Protein AF-A0A6B3M837-F1 (afdb_monomer_lite)

pLDDT: mean 86.97, std 5.01, range [65.81, 92.25]

Secondary structure (DSSP, 8-state):
---EEEEEEE-SS-EEEEEE--TTS-HHHHHHHHHHHHHHHHHHHS--SSSS-SS-S--EEEE-SS-EEEE-

Sequence (72 aa):
MGFKLIEFNGESDHVHLLVEYPPRLSISTLVNHLKGVSSRMYRKQFQSPHPEHLWSPSYGSLLLPRSTRVKF

Radius of gyration: 12.74 Å; chains: 1; bounding box: 30×20×34 Å

Structure (mmCIF, N/CA/C/O backbone):
data_AF-A0A6B3M837-F1
#
_entry.id   AF-A0A6B3M837-F1
#
loop_
_atom_site.group_PDB
_atom_site.id
_atom_site.type_symbol
_atom_site.label_atom_id
_atom_site.label_alt_id
_atom_site.label_comp_id
_atom_site.label_asym_id
_atom_site.label_entity_id
_atom_site.label_seq_id
_atom_site.pdbx_PDB_ins_code
_atom_site.Cartn_x
_atom_site.Cartn_y
_atom_site.Cartn_z
_atom_site.occupancy
_atom_site.B_iso_or_equiv
_atom_site.auth_seq_id
_atom_site.auth_comp_id
_atom_site.auth_asym_id
_atom_site.auth_atom_id
_atom_site.pdbx_PDB_model_num
ATOM 1 N N . MET A 1 1 ? -2.970 -12.262 5.006 1.00 65.81 1 MET A N 1
ATOM 2 C CA . MET A 1 1 ? -3.395 -10.976 5.605 1.00 65.81 1 MET A CA 1
ATOM 3 C C . MET A 1 1 ? -4.883 -10.828 5.358 1.00 65.81 1 MET A C 1
ATOM 5 O O . MET A 1 1 ? -5.280 -10.927 4.207 1.00 65.81 1 MET A O 1
ATOM 9 N N . GLY A 1 2 ? -5.698 -10.662 6.399 1.00 81.06 2 GLY A N 1
ATOM 10 C CA . GLY A 1 2 ? -7.114 -10.337 6.222 1.00 81.06 2 GLY A CA 1
ATOM 11 C C . GLY A 1 2 ? -7.256 -8.829 6.072 1.00 81.06 2 GLY A C 1
ATOM 12 O O . GLY A 1 2 ? -7.076 -8.118 7.050 1.00 81.06 2 GLY A O 1
ATOM 13 N N . PHE A 1 3 ? -7.507 -8.345 4.863 1.00 85.75 3 PHE A N 1
ATOM 14 C CA . PHE A 1 3 ? -7.912 -6.967 4.593 1.00 85.75 3 PHE A CA 1
ATOM 15 C C . PHE A 1 3 ? -8.888 -6.987 3.421 1.00 85.75 3 PHE A C 1
ATOM 17 O O . PHE A 1 3 ? -8.851 -7.897 2.590 1.00 85.75 3 PHE A O 1
ATOM 24 N N . LYS A 1 4 ? -9.768 -5.997 3.367 1.00 89.00 4 LYS A N 1
ATOM 25 C CA . LYS A 1 4 ? -10.743 -5.821 2.303 1.00 89.00 4 LYS A CA 1
ATOM 26 C C . LYS A 1 4 ? -10.379 -4.571 1.520 1.00 89.00 4 LYS A C 1
ATOM 28 O O . LYS A 1 4 ? -10.270 -3.487 2.086 1.00 89.00 4 LYS A O 1
ATOM 33 N N . LEU A 1 5 ? -10.170 -4.737 0.220 1.00 89.25 5 LEU A N 1
ATOM 34 C CA . LEU A 1 5 ? -10.023 -3.620 -0.702 1.00 89.25 5 LEU A CA 1
ATOM 35 C C . LEU A 1 5 ? -11.422 -3.114 -1.066 1.00 89.25 5 LEU A C 1
ATOM 37 O O . LEU A 1 5 ? -12.233 -3.882 -1.579 1.00 89.25 5 LEU A O 1
ATOM 41 N N . ILE A 1 6 ? -11.708 -1.855 -0.747 1.00 91.44 6 ILE A N 1
ATOM 42 C CA . ILE A 1 6 ? -12.990 -1.203 -1.034 1.00 91.44 6 ILE A CA 1
ATOM 43 C C . ILE A 1 6 ? -12.910 -0.472 -2.374 1.00 91.44 6 ILE A C 1
ATOM 45 O O . ILE A 1 6 ? -13.779 -0.651 -3.217 1.00 91.44 6 ILE A O 1
ATOM 49 N N . GLU A 1 7 ? -11.855 0.320 -2.579 1.00 90.56 7 GLU A N 1
ATOM 50 C CA . GLU A 1 7 ? -11.640 1.087 -3.812 1.00 90.56 7 GLU A CA 1
ATOM 51 C C . GLU A 1 7 ? -10.180 1.012 -4.242 1.00 90.56 7 GLU A C 1
ATOM 53 O O . GLU A 1 7 ? -9.270 1.003 -3.409 1.00 90.56 7 GLU A O 1
ATOM 58 N N . PHE A 1 8 ? -9.968 1.021 -5.554 1.00 91.44 8 PHE A N 1
ATOM 59 C CA . PHE A 1 8 ? -8.659 1.123 -6.176 1.00 91.44 8 PHE A CA 1
ATOM 60 C C . PHE A 1 8 ? -8.741 2.103 -7.340 1.00 91.44 8 PHE A C 1
ATOM 62 O O . PHE A 1 8 ? -9.478 1.860 -8.291 1.00 91.44 8 PHE A O 1
ATOM 69 N N . ASN A 1 9 ? -7.986 3.194 -7.251 1.00 90.56 9 ASN A N 1
ATOM 70 C CA . ASN A 1 9 ? -7.879 4.199 -8.302 1.00 90.56 9 ASN A CA 1
ATOM 71 C C . ASN A 1 9 ? -6.401 4.427 -8.620 1.00 90.56 9 ASN A C 1
ATOM 73 O O . ASN A 1 9 ? -5.577 4.495 -7.709 1.00 90.56 9 ASN A O 1
ATOM 77 N N . GLY A 1 10 ? -6.061 4.532 -9.901 1.00 87.31 10 GLY A N 1
ATOM 78 C CA . GLY A 1 10 ? -4.703 4.805 -10.357 1.00 87.31 10 GLY A CA 1
ATOM 79 C C . GLY A 1 10 ? -4.663 6.091 -11.164 1.00 87.31 10 GLY A C 1
ATOM 80 O O . GLY A 1 10 ? -5.446 6.249 -12.093 1.00 87.31 10 GLY A O 1
ATOM 81 N N . GLU A 1 11 ? -3.746 6.975 -10.799 1.00 89.19 11 GLU A N 1
ATOM 82 C CA . GLU A 1 11 ? -3.339 8.132 -11.589 1.00 89.19 11 GLU A CA 1
ATOM 83 C C . GLU A 1 11 ? -2.068 7.788 -12.378 1.00 89.19 11 GLU A C 1
ATOM 85 O O . GLU A 1 11 ? -1.447 6.741 -12.174 1.00 89.19 11 GLU A O 1
ATOM 90 N N . SER A 1 12 ? -1.650 8.679 -13.277 1.00 84.00 12 SER A N 1
ATOM 91 C CA . SER A 1 12 ? -0.443 8.478 -14.093 1.00 84.00 12 SER A CA 1
ATOM 92 C C . SER A 1 12 ? 0.851 8.350 -13.280 1.00 84.00 12 SER A C 1
ATOM 94 O O . SER A 1 12 ? 1.809 7.746 -13.754 1.00 84.00 12 SER A O 1
ATOM 96 N N . ASP A 1 13 ? 0.896 8.927 -12.078 1.00 86.06 13 ASP A N 1
ATOM 97 C CA . ASP A 1 13 ? 2.089 9.034 -11.232 1.00 86.06 13 ASP A CA 1
ATOM 98 C C . ASP A 1 13 ? 1.951 8.334 -9.866 1.00 86.06 13 ASP A C 1
ATOM 100 O O . ASP A 1 13 ? 2.953 8.170 -9.172 1.00 86.06 13 ASP A O 1
ATOM 104 N N . HIS A 1 14 ? 0.744 7.921 -9.459 1.00 87.56 14 HIS A N 1
ATOM 105 C CA . HIS A 1 14 ? 0.509 7.289 -8.155 1.00 87.56 14 HIS A CA 1
ATOM 106 C C . HIS A 1 14 ? -0.803 6.494 -8.098 1.00 87.56 14 HIS A C 1
ATOM 108 O O . HIS A 1 14 ? -1.708 6.689 -8.904 1.00 87.56 14 HIS A O 1
ATOM 114 N N . VAL A 1 15 ? -0.954 5.627 -7.096 1.00 90.44 15 VAL A N 1
ATOM 115 C CA . VAL A 1 15 ? -2.179 4.847 -6.857 1.00 90.44 15 VAL A CA 1
ATOM 116 C C . VAL A 1 15 ? -2.806 5.167 -5.503 1.00 90.44 15 VAL A C 1
ATOM 118 O O . VAL A 1 15 ? -2.120 5.428 -4.516 1.00 90.44 15 VAL A O 1
ATOM 121 N N . HIS A 1 16 ? -4.137 5.123 -5.448 1.00 91.50 16 HIS A N 1
ATOM 122 C CA . HIS A 1 16 ? -4.961 5.281 -4.251 1.00 91.50 16 HIS A CA 1
ATOM 123 C C . HIS A 1 16 ? -5.708 3.984 -3.963 1.00 91.50 16 HIS A C 1
ATOM 125 O O . HIS A 1 16 ? -6.446 3.469 -4.801 1.00 91.50 16 HIS A O 1
ATOM 131 N N . LEU A 1 17 ? -5.573 3.490 -2.739 1.00 92.06 17 LEU A N 1
ATOM 132 C CA . LEU A 1 17 ? -6.267 2.307 -2.248 1.00 92.06 17 LEU A CA 1
ATOM 133 C C . LEU A 1 17 ? -7.114 2.693 -1.039 1.00 92.06 17 LEU A C 1
ATOM 135 O O . LEU A 1 17 ? -6.606 3.286 -0.089 1.00 92.06 17 LEU A O 1
ATOM 139 N N . LEU A 1 18 ? -8.390 2.325 -1.041 1.00 92.25 18 LEU A N 1
ATOM 140 C CA . LEU A 1 18 ? -9.243 2.392 0.141 1.00 92.25 18 LEU A CA 1
ATOM 141 C C . LEU A 1 18 ? -9.353 0.991 0.732 1.00 92.25 18 LEU A C 1
ATOM 143 O O . LEU A 1 18 ? -9.911 0.096 0.100 1.00 92.25 18 LEU A O 1
ATOM 147 N N . VAL A 1 19 ? -8.811 0.793 1.932 1.00 90.56 19 VAL A N 1
ATOM 148 C CA . VAL A 1 19 ? -8.734 -0.526 2.567 1.00 90.56 19 VAL A CA 1
ATOM 149 C C . VAL A 1 19 ? -9.370 -0.533 3.952 1.00 90.56 19 VAL A C 1
ATOM 151 O O . VAL A 1 19 ? -9.175 0.368 4.769 1.00 90.56 19 VAL A O 1
ATOM 154 N N . GLU A 1 20 ? -10.105 -1.601 4.223 1.00 90.81 20 GLU A N 1
ATOM 155 C CA . GLU A 1 20 ? -10.567 -2.005 5.547 1.00 90.81 20 GLU A CA 1
ATOM 156 C C . GLU A 1 20 ? -9.639 -3.109 6.058 1.00 90.81 20 GLU A C 1
ATOM 158 O O . GLU A 1 20 ? -9.456 -4.134 5.400 1.00 90.81 20 GLU A O 1
ATOM 163 N N . TYR A 1 21 ? -9.025 -2.923 7.223 1.00 87.25 21 TYR A N 1
ATOM 164 C CA . TYR A 1 21 ? -8.128 -3.919 7.805 1.00 87.25 21 TYR A CA 1
ATOM 165 C C . TYR A 1 21 ? -8.296 -3.984 9.333 1.00 87.25 21 TYR A C 1
ATOM 167 O O . TYR A 1 21 ? -8.704 -3.001 9.954 1.00 87.25 21 TYR A O 1
ATOM 175 N N . PRO A 1 22 ? -7.998 -5.134 9.967 1.00 86.38 22 PRO A N 1
ATOM 176 C CA . PRO A 1 22 ? -8.059 -5.273 11.415 1.00 86.38 22 PRO A CA 1
ATOM 177 C C . PRO A 1 22 ? -7.051 -4.344 12.101 1.00 86.38 22 PRO A C 1
ATOM 179 O O . PRO A 1 22 ? -5.897 -4.310 11.678 1.00 86.38 22 PRO A O 1
ATOM 182 N N . PRO A 1 23 ? -7.392 -3.702 13.232 1.00 81.56 23 PRO A N 1
ATOM 183 C CA . PRO A 1 23 ? -6.503 -2.752 13.916 1.00 81.56 23 PRO A CA 1
ATOM 184 C C . PRO A 1 23 ? -5.195 -3.377 14.433 1.00 81.56 23 PRO A C 1
ATOM 186 O O . PRO A 1 23 ? -4.254 -2.664 14.761 1.00 81.56 23 PRO A O 1
ATOM 189 N N . ARG A 1 24 ? -5.111 -4.714 14.492 1.00 85.12 24 ARG A N 1
ATOM 190 C CA . ARG A 1 24 ? -3.883 -5.452 14.834 1.00 85.12 24 ARG A CA 1
ATOM 191 C C . ARG A 1 24 ? -2.851 -5.481 13.701 1.00 85.12 24 ARG A C 1
ATOM 193 O O . ARG A 1 24 ? -1.706 -5.846 13.944 1.00 85.12 24 ARG A O 1
ATOM 200 N N . LEU A 1 25 ? -3.249 -5.165 12.469 1.00 85.12 25 LEU A N 1
ATOM 201 C CA . LEU A 1 25 ? -2.357 -5.126 11.316 1.00 85.12 25 LEU A CA 1
ATOM 202 C C . LEU A 1 25 ? -1.819 -3.701 11.146 1.00 85.12 25 LEU A C 1
ATOM 204 O O . LEU A 1 25 ? -2.593 -2.751 11.051 1.00 85.12 25 LEU A O 1
ATOM 208 N N . SER A 1 26 ? -0.499 -3.550 11.061 1.00 88.75 26 SER A N 1
ATOM 209 C CA . SER A 1 26 ? 0.099 -2.252 10.745 1.00 88.75 26 SER A CA 1
ATOM 210 C C . SER A 1 26 ? -0.153 -1.869 9.285 1.00 88.75 26 SER A C 1
ATOM 212 O O . SER A 1 26 ? 0.084 -2.673 8.375 1.00 88.75 26 SER A O 1
ATOM 214 N N . ILE A 1 27 ? -0.542 -0.608 9.060 1.00 87.50 27 ILE A N 1
ATOM 215 C CA . ILE A 1 27 ? -0.655 -0.010 7.721 1.00 87.50 27 ILE A CA 1
ATOM 216 C C . ILE A 1 27 ? 0.671 -0.157 6.976 1.00 87.50 27 ILE A C 1
ATOM 218 O O . ILE A 1 27 ? 0.678 -0.587 5.828 1.00 87.50 27 ILE A O 1
ATOM 222 N N . SER A 1 28 ? 1.801 0.126 7.630 1.00 88.88 28 SER A N 1
ATOM 223 C CA . SER A 1 28 ? 3.119 0.068 6.988 1.00 88.88 28 SER A CA 1
ATOM 224 C C . SER A 1 28 ? 3.424 -1.319 6.421 1.00 88.88 28 SER A C 1
ATOM 226 O O . SER A 1 28 ? 3.913 -1.4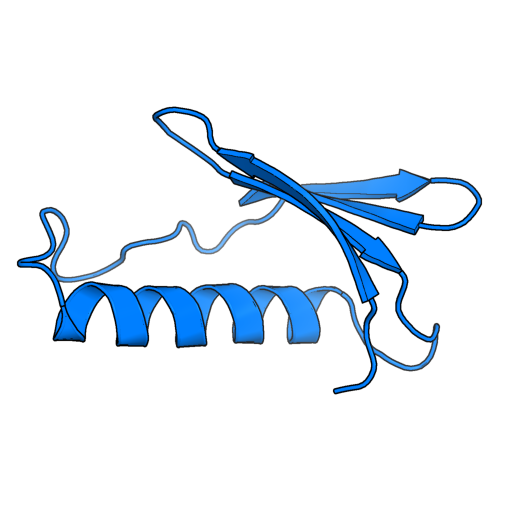38 5.299 1.00 88.88 28 SER A O 1
ATOM 228 N N . THR A 1 29 ? 3.077 -2.380 7.153 1.00 89.88 29 THR A N 1
ATOM 229 C CA . THR A 1 29 ? 3.259 -3.763 6.702 1.00 89.88 29 THR A CA 1
ATOM 230 C C . THR A 1 29 ? 2.365 -4.075 5.504 1.00 89.88 29 THR A C 1
ATOM 232 O O . THR A 1 29 ? 2.830 -4.702 4.553 1.00 89.88 29 THR A O 1
ATOM 235 N N . LEU A 1 30 ? 1.110 -3.612 5.519 1.00 89.00 30 LEU A N 1
ATOM 236 C CA . LEU A 1 30 ? 0.188 -3.766 4.394 1.00 89.00 30 LEU A CA 1
ATOM 237 C C . LEU A 1 30 ? 0.718 -3.048 3.145 1.00 89.00 30 LEU A C 1
ATOM 239 O O . LEU A 1 30 ? 0.814 -3.663 2.086 1.00 89.00 30 LEU A O 1
ATOM 243 N N . VAL A 1 31 ? 1.127 -1.782 3.274 1.00 90.75 31 VAL A N 1
ATOM 244 C CA . VAL A 1 31 ? 1.671 -0.990 2.160 1.00 90.75 31 VAL A CA 1
ATOM 245 C C . VAL A 1 31 ? 2.941 -1.617 1.598 1.00 90.75 31 VAL A C 1
ATOM 247 O O . VAL A 1 31 ? 3.050 -1.786 0.386 1.00 90.75 31 VAL A O 1
ATOM 250 N N . ASN A 1 32 ? 3.879 -2.020 2.455 1.00 91.19 32 ASN A N 1
ATOM 251 C CA . ASN A 1 32 ? 5.123 -2.653 2.017 1.00 91.19 32 ASN A CA 1
ATOM 252 C C . ASN A 1 32 ? 4.859 -3.957 1.262 1.00 91.19 32 ASN A C 1
ATOM 254 O O . ASN A 1 32 ? 5.473 -4.213 0.226 1.00 91.19 32 ASN A O 1
ATOM 258 N N . HIS A 1 33 ? 3.907 -4.761 1.740 1.00 90.75 33 HIS A N 1
ATOM 259 C CA . HIS A 1 33 ? 3.515 -5.985 1.058 1.00 90.75 33 HIS A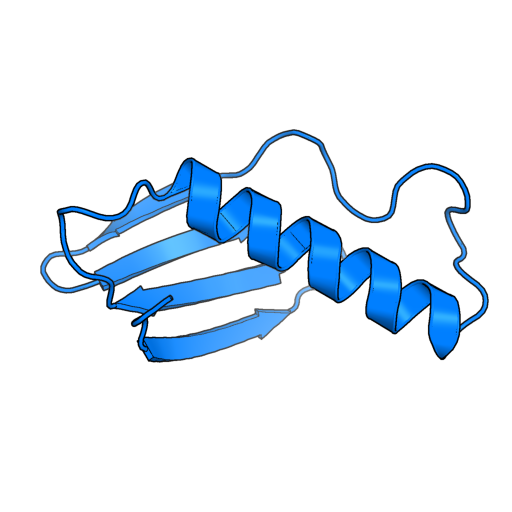 CA 1
ATOM 260 C C . HIS A 1 33 ? 2.866 -5.692 -0.304 1.00 90.75 33 HIS A C 1
ATOM 262 O O . HIS A 1 33 ? 3.226 -6.319 -1.300 1.00 90.75 33 HIS A O 1
ATOM 268 N N . LEU A 1 34 ? 1.962 -4.708 -0.380 1.00 90.19 34 LEU A N 1
ATOM 269 C CA . LEU A 1 34 ? 1.316 -4.301 -1.631 1.00 90.19 34 LEU A CA 1
ATOM 270 C C . LEU A 1 34 ? 2.331 -3.776 -2.652 1.00 90.19 34 LEU A C 1
ATOM 272 O O . LEU A 1 34 ? 2.344 -4.250 -3.788 1.00 90.19 34 LEU A O 1
ATOM 276 N N . LYS A 1 35 ? 3.230 -2.870 -2.253 1.00 90.69 35 LYS A N 1
ATOM 277 C CA . LYS A 1 35 ? 4.309 -2.347 -3.108 1.00 90.69 35 LYS A CA 1
ATOM 278 C C . LYS A 1 35 ? 5.249 -3.449 -3.591 1.00 90.69 35 LYS A C 1
ATOM 280 O O . LYS A 1 35 ? 5.596 -3.500 -4.769 1.00 90.69 35 LYS A O 1
ATOM 285 N N . GLY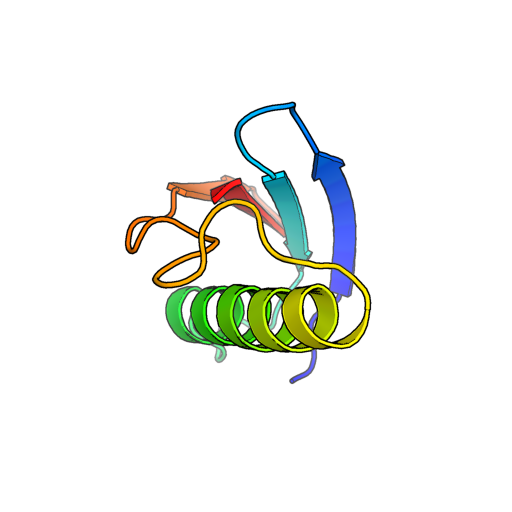 A 1 36 ? 5.646 -4.352 -2.695 1.00 91.25 36 GLY A N 1
ATOM 286 C CA . GLY A 1 36 ? 6.559 -5.448 -3.013 1.00 91.25 36 GLY A CA 1
ATOM 287 C C . GLY A 1 36 ? 5.954 -6.455 -3.992 1.00 91.25 36 GLY A C 1
ATOM 288 O O . GLY A 1 36 ? 6.572 -6.782 -5.007 1.00 91.25 36 GLY A O 1
ATOM 289 N N . VAL A 1 37 ? 4.730 -6.924 -3.723 1.00 91.19 37 VAL A N 1
ATOM 290 C CA . VAL A 1 37 ? 4.039 -7.891 -4.591 1.00 91.19 37 VAL A CA 1
ATOM 291 C C . VAL A 1 37 ? 3.702 -7.271 -5.943 1.00 91.19 37 VAL A C 1
ATOM 293 O O . VAL A 1 37 ? 3.964 -7.906 -6.962 1.00 91.19 37 VAL A O 1
ATOM 296 N N . SER A 1 38 ? 3.188 -6.039 -5.973 1.00 89.38 38 SER A N 1
ATOM 297 C CA . SER A 1 38 ? 2.880 -5.348 -7.233 1.00 89.38 38 SER A CA 1
ATOM 298 C C . SER A 1 38 ? 4.134 -5.117 -8.075 1.00 89.38 38 SER A C 1
ATOM 300 O O . SER A 1 38 ? 4.128 -5.468 -9.248 1.00 89.38 38 SER A O 1
ATOM 302 N N . SER A 1 39 ? 5.240 -4.653 -7.480 1.00 89.50 39 SER A N 1
ATOM 303 C CA . SER A 1 39 ? 6.523 -4.500 -8.181 1.00 89.50 39 SER A CA 1
ATOM 304 C C . SER A 1 39 ? 7.023 -5.827 -8.754 1.00 89.50 39 SER A C 1
ATOM 306 O O . SER A 1 39 ? 7.397 -5.911 -9.925 1.00 89.50 39 SER A O 1
ATOM 308 N N . ARG A 1 40 ? 6.956 -6.910 -7.967 1.00 90.00 40 ARG A N 1
ATOM 309 C CA . ARG A 1 40 ? 7.357 -8.247 -8.426 1.00 90.00 40 ARG A CA 1
ATOM 310 C C . ARG A 1 40 ? 6.474 -8.764 -9.561 1.00 90.00 40 ARG A C 1
ATOM 312 O O . ARG A 1 40 ? 7.000 -9.369 -10.489 1.00 90.00 40 ARG A O 1
ATOM 319 N N . MET A 1 41 ? 5.157 -8.585 -9.476 1.00 90.19 41 MET A N 1
ATOM 320 C CA . MET A 1 41 ? 4.218 -9.021 -10.516 1.00 90.19 41 MET A CA 1
ATOM 321 C C . MET A 1 41 ? 4.390 -8.204 -11.795 1.00 90.19 41 MET A C 1
ATOM 323 O O . MET A 1 41 ? 4.488 -8.783 -12.873 1.00 90.19 41 MET A O 1
ATOM 327 N N . TYR A 1 42 ? 4.526 -6.885 -11.664 1.00 88.44 42 TYR A N 1
ATOM 328 C CA . TYR A 1 42 ? 4.743 -5.982 -12.785 1.00 88.44 42 TYR A CA 1
ATOM 329 C C . TYR A 1 42 ? 6.019 -6.342 -13.552 1.00 88.44 42 TYR A C 1
ATOM 331 O O . TYR A 1 42 ? 5.962 -6.568 -14.753 1.00 88.44 42 TYR A O 1
ATOM 339 N N . ARG A 1 43 ? 7.144 -6.542 -12.850 1.00 88.38 43 ARG A N 1
ATOM 340 C CA . ARG A 1 43 ? 8.424 -6.96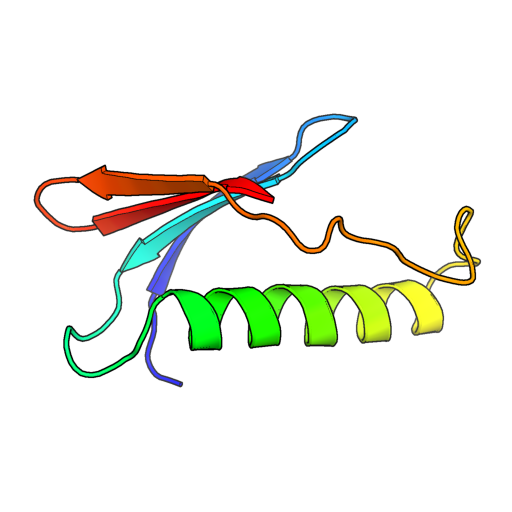0 -13.458 1.00 88.38 43 ARG A CA 1
ATOM 341 C C . ARG A 1 43 ? 8.384 -8.325 -14.147 1.00 88.38 43 ARG A C 1
ATOM 343 O O . ARG A 1 43 ? 9.238 -8.604 -14.978 1.00 88.38 43 ARG A O 1
ATOM 350 N N . LYS A 1 44 ? 7.448 -9.203 -13.772 1.00 89.38 44 LYS A N 1
ATOM 351 C CA . LYS A 1 44 ? 7.275 -10.509 -14.425 1.00 89.38 44 LYS A CA 1
ATOM 352 C C . LYS A 1 44 ? 6.493 -10.416 -15.731 1.00 89.38 44 LYS A C 1
ATOM 354 O O . LYS A 1 44 ? 6.696 -11.258 -16.595 1.00 89.38 44 LYS A O 1
ATOM 359 N N . GLN A 1 45 ? 5.569 -9.464 -15.833 1.00 89.31 45 GLN A N 1
ATOM 360 C CA . GLN A 1 45 ? 4.647 -9.346 -16.965 1.00 89.31 45 GLN A CA 1
ATOM 361 C C . GLN A 1 45 ? 5.0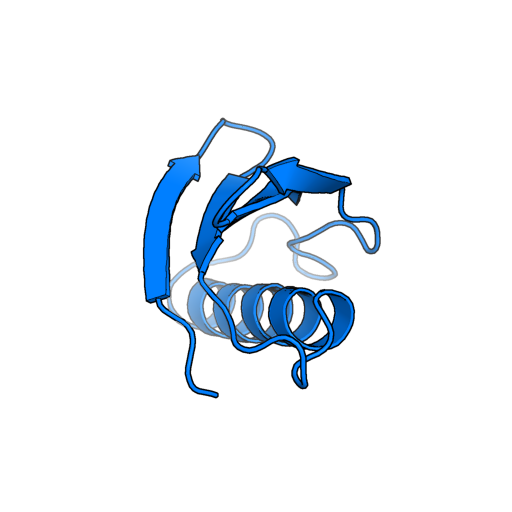57 -8.256 -17.957 1.00 89.31 45 GLN A C 1
ATOM 363 O O . GLN A 1 45 ? 4.733 -8.358 -19.135 1.00 89.31 45 GLN A O 1
ATOM 368 N N . PHE A 1 46 ? 5.779 -7.236 -17.496 1.00 84.88 46 PHE A N 1
ATOM 369 C CA . PHE A 1 46 ? 6.136 -6.061 -18.276 1.00 84.88 46 PHE A CA 1
ATOM 370 C C . PHE A 1 46 ? 7.612 -5.717 -18.101 1.00 84.88 46 PHE A C 1
ATOM 372 O O . PHE A 1 46 ? 8.208 -5.916 -17.038 1.00 84.88 46 PHE A O 1
ATOM 379 N N . GLN A 1 47 ? 8.198 -5.152 -19.153 1.00 79.62 47 GLN A N 1
ATOM 380 C CA . GLN A 1 47 ? 9.540 -4.597 -19.094 1.00 79.62 47 GLN A CA 1
ATOM 381 C C . GLN A 1 47 ? 9.463 -3.261 -18.350 1.00 79.62 47 GLN A C 1
ATOM 383 O O . GLN A 1 47 ? 8.881 -2.298 -18.844 1.00 79.62 47 GLN A O 1
ATOM 388 N N . SER A 1 48 ? 9.966 -3.238 -17.113 1.00 74.06 48 SER A N 1
ATOM 389 C CA . SER A 1 48 ? 9.818 -2.065 -16.252 1.00 74.06 48 SER A CA 1
ATOM 390 C C . SER A 1 48 ? 10.577 -0.869 -16.832 1.00 74.06 48 SER A C 1
ATOM 392 O O . SER A 1 48 ? 11.781 -1.004 -17.062 1.00 74.06 48 SER A O 1
ATOM 394 N N . PRO A 1 49 ? 9.938 0.306 -16.998 1.00 75.00 49 PRO A N 1
ATOM 395 C CA . PRO A 1 49 ? 10.643 1.523 -17.401 1.00 75.00 49 PRO A CA 1
ATOM 396 C C . PRO A 1 49 ? 11.648 1.976 -16.329 1.00 75.00 49 PRO A C 1
ATOM 398 O O . PRO A 1 49 ? 12.648 2.608 -16.647 1.00 75.00 49 PRO A O 1
ATOM 401 N N . HIS A 1 50 ? 11.414 1.592 -15.067 1.00 79.25 50 HIS A N 1
ATOM 402 C CA . HIS A 1 50 ? 12.307 1.841 -13.938 1.00 79.25 50 HIS A C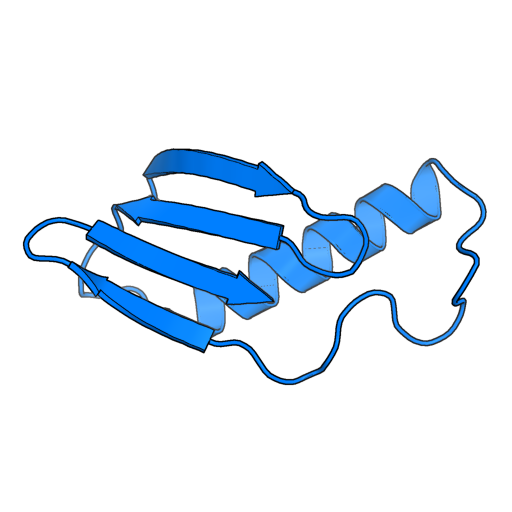A 1
ATOM 403 C C . HIS A 1 50 ? 12.797 0.497 -13.366 1.00 79.25 50 HIS A C 1
ATOM 405 O O . HIS A 1 50 ? 12.067 -0.162 -12.612 1.00 79.25 50 HIS A O 1
ATOM 411 N N . PRO A 1 51 ? 13.996 0.023 -13.750 1.00 71.88 51 PRO A N 1
ATOM 412 C CA . PRO A 1 51 ? 14.484 -1.298 -13.352 1.00 71.88 51 PRO A CA 1
ATOM 413 C C . PRO A 1 51 ? 14.819 -1.382 -11.855 1.00 71.88 51 PRO A C 1
ATOM 415 O O . PRO A 1 51 ? 14.614 -2.431 -11.243 1.00 71.88 51 PRO A O 1
ATOM 418 N N . GLU A 1 52 ? 15.251 -0.278 -11.239 1.00 78.88 52 GLU A N 1
ATOM 419 C CA . GLU A 1 52 ? 15.666 -0.260 -9.831 1.00 78.88 52 GLU A CA 1
ATOM 420 C C . GLU A 1 52 ? 14.472 -0.226 -8.868 1.00 78.88 52 GLU A C 1
ATOM 422 O O . GLU A 1 52 ? 14.321 -1.126 -8.035 1.00 78.88 52 GLU A O 1
ATOM 427 N N . HIS A 1 53 ? 13.550 0.731 -9.036 1.00 80.38 53 HIS A N 1
ATOM 428 C CA . HIS A 1 53 ? 12.400 0.921 -8.145 1.00 80.38 53 HIS A CA 1
ATOM 429 C C . HIS A 1 53 ? 11.135 1.327 -8.913 1.00 80.38 53 HIS A C 1
ATOM 431 O O . HIS A 1 53 ? 11.156 2.288 -9.671 1.00 80.38 53 HIS A O 1
ATOM 437 N N . LEU A 1 54 ? 10.028 0.601 -8.695 1.00 86.19 54 LEU A N 1
ATOM 438 C CA . LEU A 1 54 ? 8.712 0.946 -9.261 1.00 86.19 54 LEU A CA 1
ATOM 439 C C . LEU A 1 54 ? 7.961 1.975 -8.400 1.00 86.19 54 LEU A C 1
ATOM 441 O O . LEU A 1 54 ? 7.271 2.832 -8.932 1.00 86.19 54 LEU A O 1
ATOM 445 N N . TRP A 1 55 ? 8.098 1.879 -7.075 1.00 88.31 55 TRP A N 1
ATOM 446 C CA . TRP A 1 55 ? 7.396 2.724 -6.109 1.00 88.31 55 TRP A CA 1
ATOM 447 C C . TRP A 1 55 ? 8.387 3.545 -5.294 1.00 88.31 55 TRP A C 1
ATOM 449 O O . TRP A 1 55 ? 9.453 3.039 -4.929 1.00 88.31 55 TRP A O 1
ATOM 459 N N . SER A 1 56 ? 8.003 4.766 -4.922 1.00 86.56 56 SER A N 1
ATOM 460 C CA . SER A 1 56 ? 8.743 5.552 -3.934 1.00 86.56 56 SER A CA 1
ATOM 461 C C . SER A 1 56 ? 8.730 4.867 -2.555 1.00 86.56 56 SER A C 1
ATOM 463 O O . SER A 1 56 ? 7.775 4.156 -2.216 1.00 86.56 56 SER A O 1
ATOM 465 N N . PRO A 1 57 ? 9.760 5.076 -1.715 1.00 87.06 57 PRO A N 1
ATOM 466 C CA . PRO A 1 57 ? 9.808 4.501 -0.368 1.00 87.06 57 PRO A CA 1
ATOM 467 C C . PRO A 1 57 ? 8.731 5.084 0.563 1.00 87.06 57 PRO A C 1
ATOM 469 O O . PRO A 1 57 ? 8.279 4.414 1.490 1.00 87.06 57 PRO A O 1
ATOM 472 N N . SER A 1 58 ? 8.264 6.303 0.293 1.00 88.81 58 SER A N 1
ATOM 473 C CA . SER A 1 58 ? 7.215 6.989 1.047 1.00 88.81 58 SER A CA 1
ATOM 474 C C . SER A 1 58 ? 5.807 6.531 0.657 1.00 88.81 58 SER A C 1
ATOM 476 O O . SER A 1 58 ? 5.562 6.046 -0.446 1.00 88.81 58 SER A O 1
ATOM 478 N N . TYR A 1 59 ? 4.858 6.665 1.580 1.00 91.38 59 TYR A N 1
ATOM 479 C CA . TYR A 1 59 ? 3.429 6.505 1.314 1.00 91.38 59 TYR A CA 1
ATOM 480 C C . TYR A 1 59 ? 2.646 7.526 2.140 1.00 91.38 59 TYR A C 1
ATOM 482 O O . TYR A 1 59 ? 3.090 7.938 3.211 1.00 91.38 59 TYR A O 1
ATOM 490 N N . GLY A 1 60 ? 1.485 7.933 1.636 1.00 89.00 60 GLY A N 1
ATOM 491 C CA . GLY A 1 60 ? 0.512 8.731 2.371 1.00 89.00 60 GLY A CA 1
ATOM 492 C C . GLY A 1 60 ? -0.592 7.839 2.924 1.00 89.00 60 GLY A C 1
ATOM 493 O O . GLY A 1 60 ? -1.044 6.917 2.246 1.00 89.00 60 GLY A O 1
ATOM 494 N N . SER A 1 61 ? -1.054 8.111 4.140 1.00 89.81 61 SER A N 1
ATOM 495 C CA . SER A 1 61 ? -2.233 7.452 4.704 1.00 89.81 61 SER A CA 1
ATOM 496 C C . SER A 1 61 ? -3.162 8.474 5.338 1.00 89.81 61 SER A C 1
ATOM 498 O O . SER A 1 61 ? -2.722 9.297 6.137 1.00 89.81 61 SER A O 1
ATOM 500 N N . LEU A 1 62 ? -4.446 8.378 5.015 1.00 90.56 62 LEU A N 1
ATOM 501 C CA . LEU A 1 62 ? -5.520 9.156 5.609 1.00 90.56 62 LEU A CA 1
ATOM 502 C C . LEU A 1 62 ? -6.516 8.194 6.259 1.00 90.56 62 LEU A C 1
ATOM 504 O O . LEU A 1 62 ? -7.135 7.368 5.584 1.00 90.56 62 LEU A O 1
ATOM 508 N N . LEU A 1 63 ? -6.659 8.306 7.577 1.00 87.75 63 LEU A N 1
ATOM 509 C CA . LEU A 1 63 ? -7.642 7.543 8.338 1.00 87.75 63 LEU A CA 1
ATOM 510 C C . LEU A 1 63 ? -9.036 8.128 8.096 1.00 87.75 63 LEU A C 1
ATOM 512 O O . LEU A 1 63 ? -9.253 9.328 8.249 1.00 87.75 63 LEU A O 1
ATOM 516 N N . LEU A 1 64 ? -9.978 7.268 7.724 1.00 87.06 64 LEU A N 1
ATOM 517 C CA . LEU A 1 64 ? -11.402 7.567 7.615 1.00 87.06 64 LEU A CA 1
ATOM 518 C C . LEU A 1 64 ? -12.151 6.785 8.710 1.00 87.06 64 LEU A C 1
ATOM 520 O O . LEU A 1 64 ? -11.626 5.795 9.222 1.00 87.06 64 LEU A O 1
ATOM 524 N N . PRO A 1 65 ? -13.388 7.171 9.073 1.00 82.56 65 PRO A N 1
ATOM 525 C CA . PRO A 1 65 ? -14.085 6.605 10.234 1.00 82.56 65 PRO A CA 1
ATOM 526 C C . PRO A 1 65 ? -14.232 5.074 10.256 1.00 82.56 65 PRO A C 1
ATOM 528 O O . PRO A 1 65 ? -14.397 4.494 11.325 1.00 82.56 65 PRO A O 1
ATOM 531 N N . ARG A 1 66 ? -14.199 4.410 9.093 1.00 80.06 66 ARG A N 1
ATOM 532 C CA . ARG A 1 66 ? -14.317 2.943 8.968 1.00 80.06 66 ARG A CA 1
ATOM 533 C C . ARG A 1 66 ? -13.226 2.292 8.121 1.00 80.06 66 ARG A C 1
ATOM 535 O O . ARG A 1 66 ? -13.168 1.075 8.031 1.00 80.06 66 ARG A O 1
ATOM 542 N N . SER A 1 67 ? -12.360 3.083 7.504 1.00 85.25 67 SER A N 1
ATOM 543 C CA . SER A 1 67 ? -11.433 2.616 6.476 1.00 85.25 67 SER A CA 1
ATOM 544 C C . SER A 1 67 ? -10.198 3.499 6.449 1.00 85.25 67 SER A C 1
ATOM 546 O O . SER A 1 67 ? -10.204 4.606 6.968 1.00 85.25 67 SER A O 1
ATOM 548 N N . THR A 1 68 ? -9.127 3.055 5.810 1.00 87.19 68 THR A N 1
ATOM 549 C CA . THR A 1 68 ? -7.950 3.902 5.588 1.00 87.19 68 THR A CA 1
ATOM 550 C C . THR A 1 68 ? -7.717 4.058 4.105 1.00 87.19 68 THR A C 1
ATOM 552 O O . THR A 1 68 ? -7.671 3.072 3.370 1.00 87.19 68 THR A O 1
ATOM 555 N N . ARG A 1 69 ? -7.566 5.307 3.668 1.00 89.12 69 ARG A N 1
ATOM 556 C CA . ARG A 1 69 ? -7.109 5.627 2.322 1.00 89.12 69 ARG A CA 1
ATOM 557 C C . ARG A 1 69 ? -5.587 5.671 2.333 1.00 89.12 69 ARG A C 1
ATOM 559 O O . ARG A 1 69 ? -4.990 6.365 3.149 1.00 89.12 69 ARG A O 1
ATOM 566 N N . VAL A 1 70 ? -4.966 4.924 1.439 1.00 90.38 70 VAL A N 1
ATOM 567 C CA . VAL A 1 70 ? -3.517 4.825 1.276 1.00 90.38 70 VAL A CA 1
ATOM 568 C C . VAL A 1 70 ? -3.154 5.310 -0.122 1.00 90.38 70 VAL A C 1
ATOM 570 O O . VAL A 1 70 ? -3.825 4.949 -1.085 1.00 90.38 70 VAL A O 1
ATOM 573 N N . LYS A 1 71 ? -2.083 6.096 -0.231 1.00 89.06 71 LYS A N 1
ATOM 574 C CA . LYS A 1 71 ? -1.502 6.566 -1.490 1.00 89.06 71 LYS A CA 1
ATOM 575 C C . LYS A 1 71 ? -0.029 6.185 -1.568 1.00 89.06 71 LYS A C 1
ATOM 577 O O . LYS A 1 71 ? 0.699 6.399 -0.594 1.00 89.06 71 LYS A O 1
ATOM 582 N N . PHE A 1 72 ? 0.415 5.677 -2.713 1.00 85.06 72 PHE A N 1
ATOM 583 C CA . PHE A 1 72 ? 1.836 5.499 -3.006 1.00 85.06 72 PHE A CA 1
ATOM 584 C C . PHE A 1 72 ? 2.155 5.439 -4.495 1.00 85.06 72 PHE A C 1
ATOM 586 O O . PHE A 1 72 ? 1.201 5.359 -5.297 1.00 85.06 72 PHE A O 1
#

Foldseek 3Di:
DDKDWPDWDDDPQKIKTKIADDPVDDPLVVVVVVLVVCVVVCVVPDVDPDPPGPDDPDKDWDDDPGIIMIMD